Protein AF-A0A916XIE2-F1 (afdb_monomer)

Mean predicted aligned error: 10.53 Å

Structure (mmCIF, N/CA/C/O backbone):
data_AF-A0A916XIE2-F1
#
_entry.id   AF-A0A916XIE2-F1
#
loop_
_atom_site.group_PDB
_atom_site.id
_atom_site.type_symbol
_atom_site.label_atom_id
_atom_site.label_alt_id
_atom_site.label_comp_id
_atom_site.label_asym_id
_atom_site.label_entity_id
_atom_site.label_seq_id
_atom_site.pdbx_PDB_ins_code
_atom_site.Cartn_x
_atom_site.Cartn_y
_atom_site.Cartn_z
_atom_site.occupancy
_atom_site.B_iso_or_equiv
_atom_site.auth_seq_id
_atom_site.auth_comp_id
_atom_site.auth_asym_id
_atom_site.auth_atom_id
_atom_site.pdbx_PDB_model_num
ATOM 1 N N . MET A 1 1 ? -5.418 -15.533 -10.783 1.00 78.31 1 MET A N 1
ATOM 2 C CA . MET A 1 1 ? -5.151 -15.885 -9.368 1.00 78.31 1 MET A CA 1
ATOM 3 C C . MET A 1 1 ? -5.265 -14.661 -8.468 1.00 78.31 1 MET A C 1
ATOM 5 O O . MET A 1 1 ? -6.039 -14.735 -7.525 1.00 78.31 1 MET A O 1
ATOM 9 N N . LEU A 1 2 ? -4.607 -13.534 -8.783 1.00 91.00 2 LEU A N 1
ATOM 10 C CA . LEU A 1 2 ? -4.776 -12.283 -8.022 1.00 91.00 2 LEU A CA 1
ATOM 11 C C . LEU A 1 2 ? -6.237 -11.810 -7.978 1.00 91.00 2 LEU A C 1
ATOM 13 O O . LEU A 1 2 ? -6.754 -11.601 -6.889 1.00 91.00 2 LEU A O 1
ATOM 17 N N . ASN A 1 3 ? -6.941 -11.807 -9.115 1.00 92.81 3 ASN A N 1
ATOM 18 C CA . ASN A 1 3 ? -8.354 -11.398 -9.184 1.00 92.81 3 ASN A CA 1
ATOM 19 C C . ASN A 1 3 ? -9.257 -12.129 -8.176 1.00 92.81 3 ASN A C 1
ATOM 21 O O . ASN A 1 3 ? -10.115 -11.510 -7.565 1.00 92.81 3 ASN A O 1
ATOM 25 N N . ALA A 1 4 ? -9.037 -13.428 -7.943 1.00 94.25 4 ALA A N 1
ATOM 26 C CA . ALA A 1 4 ? -9.842 -14.187 -6.985 1.00 94.25 4 ALA A CA 1
ATOM 27 C C . ALA A 1 4 ? -9.593 -13.742 -5.533 1.00 94.25 4 ALA A C 1
ATOM 29 O O . ALA A 1 4 ? -10.534 -13.659 -4.747 1.00 94.25 4 ALA A O 1
ATOM 30 N N . ALA A 1 5 ? -8.338 -13.436 -5.183 1.00 94.94 5 ALA A N 1
ATOM 31 C CA . ALA A 1 5 ? -7.993 -12.884 -3.874 1.00 94.94 5 ALA A CA 1
ATOM 32 C C . ALA A 1 5 ? -8.546 -11.461 -3.704 1.00 94.94 5 ALA A C 1
ATOM 34 O O . ALA A 1 5 ? -9.051 -11.118 -2.638 1.00 94.94 5 ALA A O 1
ATOM 35 N N . GLU A 1 6 ? -8.497 -10.651 -4.762 1.00 97.44 6 GLU A N 1
ATOM 36 C CA . GLU A 1 6 ? -9.089 -9.316 -4.767 1.00 97.44 6 GLU A CA 1
ATOM 37 C C . GLU A 1 6 ? -10.607 -9.354 -4.583 1.00 97.44 6 GLU A C 1
ATOM 39 O O . GLU A 1 6 ? -11.149 -8.594 -3.784 1.00 97.44 6 GLU A O 1
ATOM 44 N N . ASP A 1 7 ? -11.299 -10.240 -5.295 1.00 97.50 7 ASP A N 1
ATOM 45 C CA . ASP A 1 7 ? -12.749 -10.383 -5.196 1.00 97.50 7 ASP A CA 1
ATOM 46 C C . ASP A 1 7 ? -13.168 -10.842 -3.800 1.00 97.50 7 ASP A C 1
ATOM 48 O O . ASP A 1 7 ? -14.120 -10.303 -3.237 1.00 97.50 7 ASP A O 1
ATOM 52 N N . GLU A 1 8 ? -12.431 -11.785 -3.207 1.00 97.12 8 GLU A N 1
ATOM 53 C CA . GLU A 1 8 ? -12.672 -12.213 -1.829 1.00 97.12 8 GLU A CA 1
ATOM 54 C C . GLU A 1 8 ? -12.443 -11.074 -0.830 1.00 97.12 8 GLU A C 1
ATOM 56 O O . GLU A 1 8 ? -13.287 -10.830 0.032 1.00 97.12 8 GLU A O 1
ATOM 61 N N . ALA A 1 9 ? -11.358 -10.312 -0.986 1.00 97.00 9 ALA A N 1
ATOM 62 C CA . ALA A 1 9 ? -11.087 -9.152 -0.146 1.00 97.00 9 ALA A CA 1
ATOM 63 C C . ALA A 1 9 ? -12.216 -8.107 -0.250 1.00 97.00 9 ALA A C 1
ATOM 65 O O . ALA A 1 9 ? -12.742 -7.659 0.771 1.00 97.00 9 ALA A O 1
ATOM 66 N N . ARG A 1 10 ? -12.661 -7.773 -1.472 1.00 96.88 10 ARG A N 1
ATOM 67 C CA . ARG A 1 10 ? -13.784 -6.845 -1.695 1.00 96.88 10 ARG A CA 1
ATOM 68 C C . ARG A 1 10 ? -15.077 -7.358 -1.058 1.00 96.88 10 ARG A C 1
ATOM 70 O O . ARG A 1 10 ? -15.774 -6.574 -0.415 1.00 96.88 10 ARG A O 1
ATOM 77 N N . ARG A 1 11 ? -15.387 -8.657 -1.185 1.00 96.81 11 ARG A N 1
ATOM 78 C CA . ARG A 1 11 ? -16.541 -9.288 -0.512 1.00 96.81 11 ARG A CA 1
ATOM 79 C C . ARG A 1 11 ? -16.468 -9.147 1.008 1.00 96.81 11 ARG A C 1
ATOM 81 O O . ARG A 1 11 ? -17.489 -8.880 1.634 1.00 96.81 11 ARG A O 1
ATOM 88 N N . GLY A 1 12 ? -15.272 -9.268 1.580 1.00 94.81 12 GLY A N 1
ATOM 89 C CA . GLY A 1 12 ? -14.999 -9.047 3.002 1.00 94.81 12 GLY A CA 1
ATOM 90 C C . GLY A 1 12 ? -14.957 -7.574 3.432 1.00 94.81 12 GLY A C 1
ATOM 91 O O . GLY A 1 12 ? -14.640 -7.290 4.583 1.00 94.81 12 GLY A O 1
ATOM 92 N N . GLY A 1 13 ? -15.239 -6.625 2.533 1.00 95.25 13 GLY A N 1
ATOM 93 C CA . GLY A 1 13 ? -15.229 -5.189 2.827 1.00 95.25 13 GLY A CA 1
ATOM 94 C C . GLY A 1 13 ? -13.838 -4.550 2.848 1.00 95.25 13 GLY A C 1
ATOM 95 O O . GLY A 1 13 ? -13.713 -3.378 3.209 1.00 95.25 13 GLY A O 1
ATOM 96 N N . TRP A 1 14 ? -12.795 -5.282 2.453 1.00 97.44 14 TRP A N 1
ATOM 97 C CA . TRP A 1 14 ? -11.449 -4.733 2.346 1.00 97.44 14 TRP A CA 1
ATOM 98 C C . TRP A 1 14 ? -11.343 -3.785 1.155 1.00 97.44 14 TRP A C 1
ATOM 100 O O . TRP A 1 14 ? -11.955 -3.981 0.100 1.00 97.44 14 TRP A O 1
ATOM 110 N N . LEU A 1 15 ? -10.521 -2.752 1.321 1.00 96.81 15 LEU A N 1
ATOM 111 C CA . LEU A 1 15 ? -10.105 -1.919 0.203 1.00 96.81 15 LEU A CA 1
ATOM 112 C C . LEU A 1 15 ? -9.049 -2.666 -0.605 1.00 96.81 15 LEU A C 1
ATOM 114 O O . LEU A 1 15 ? -8.145 -3.270 -0.033 1.00 96.81 15 LEU A O 1
ATOM 118 N N . VAL A 1 16 ? -9.154 -2.595 -1.929 1.00 97.44 16 VAL A N 1
ATOM 119 C CA . VAL A 1 16 ? -8.221 -3.256 -2.843 1.00 97.44 16 VAL A CA 1
ATOM 120 C C . VAL A 1 16 ? -7.622 -2.227 -3.789 1.00 97.44 16 VAL A C 1
ATOM 122 O O . VAL A 1 16 ? -8.364 -1.543 -4.493 1.00 97.44 16 VAL A O 1
ATOM 125 N N . ILE A 1 17 ? -6.293 -2.154 -3.822 1.00 96.50 17 ILE A N 1
ATOM 126 C CA . ILE A 1 17 ? -5.523 -1.471 -4.865 1.00 96.50 17 ILE A CA 1
ATOM 127 C C . ILE A 1 17 ? -4.912 -2.555 -5.750 1.00 96.50 17 ILE A C 1
ATOM 129 O O . ILE A 1 17 ? -4.207 -3.421 -5.238 1.00 96.50 17 ILE A O 1
ATOM 133 N N . SER A 1 18 ? -5.181 -2.499 -7.052 1.00 95.75 18 SER A N 1
ATOM 134 C CA . SER A 1 18 ? -4.639 -3.429 -8.046 1.00 95.75 18 SER A CA 1
ATOM 135 C C . SER A 1 18 ? -3.819 -2.649 -9.063 1.00 95.75 18 SER A C 1
ATOM 137 O O . SER A 1 18 ? -4.311 -1.679 -9.640 1.00 95.75 18 SER A O 1
ATOM 139 N N . GLU A 1 19 ? -2.556 -3.028 -9.231 1.00 93.81 19 GLU A N 1
ATOM 140 C CA . GLU A 1 19 ? -1.588 -2.330 -10.075 1.00 93.81 19 GLU A CA 1
ATOM 141 C C . GLU A 1 19 ? -0.741 -3.317 -10.878 1.00 93.81 19 GLU A C 1
ATOM 143 O O . GLU A 1 19 ? -0.454 -4.423 -10.430 1.00 93.81 19 GLU A O 1
ATOM 148 N N . ALA A 1 20 ? -0.268 -2.887 -12.045 1.00 90.12 20 ALA A N 1
ATOM 149 C CA . ALA A 1 20 ? 0.817 -3.573 -12.737 1.00 90.12 20 ALA A CA 1
ATOM 150 C C . ALA A 1 20 ? 2.162 -3.003 -12.266 1.00 90.12 20 ALA A C 1
ATOM 152 O O . ALA A 1 20 ? 2.298 -1.792 -12.046 1.00 90.12 20 ALA A O 1
ATOM 153 N N . ALA A 1 21 ? 3.184 -3.852 -12.162 1.00 89.19 21 ALA A N 1
ATOM 154 C CA . ALA A 1 21 ? 4.550 -3.426 -11.913 1.00 89.19 21 ALA A CA 1
ATOM 155 C C . ALA A 1 21 ? 5.084 -2.698 -13.153 1.00 89.19 21 ALA A C 1
ATOM 157 O O . ALA A 1 21 ? 5.743 -3.261 -14.026 1.00 89.19 21 ALA A O 1
ATOM 158 N N . THR A 1 22 ? 4.803 -1.404 -13.219 1.00 87.50 22 THR A N 1
ATOM 159 C CA . THR A 1 22 ? 5.309 -0.484 -14.237 1.00 87.50 22 THR A CA 1
ATOM 160 C C . THR A 1 22 ? 6.022 0.691 -13.564 1.00 87.50 22 THR A C 1
ATOM 162 O O . THR A 1 22 ? 5.750 0.978 -12.394 1.00 87.50 22 THR A O 1
ATOM 165 N N . PRO A 1 23 ? 6.940 1.386 -14.264 1.00 85.75 23 PRO A N 1
ATOM 166 C CA . PRO A 1 23 ? 7.634 2.543 -13.703 1.00 85.75 23 PRO A CA 1
ATOM 167 C C . PRO A 1 23 ? 6.670 3.563 -13.079 1.00 85.75 23 PRO A C 1
ATOM 169 O O . PRO A 1 23 ? 5.582 3.807 -13.606 1.00 85.75 23 PRO A O 1
ATOM 172 N N . GLY A 1 24 ? 7.061 4.146 -11.943 1.00 85.69 24 GLY A N 1
ATOM 173 C CA . GLY A 1 24 ? 6.224 5.096 -11.199 1.00 85.69 24 GLY A CA 1
ATOM 174 C C . GLY A 1 24 ? 5.142 4.446 -10.330 1.00 85.69 24 GLY A C 1
ATOM 175 O O . GLY A 1 24 ? 4.232 5.136 -9.878 1.00 85.69 24 GLY A O 1
ATOM 176 N N . LEU A 1 25 ? 5.220 3.134 -10.078 1.00 87.62 25 LEU A N 1
ATOM 177 C CA . LEU A 1 25 ? 4.280 2.424 -9.204 1.00 87.62 25 LEU A CA 1
ATOM 178 C C . LEU A 1 25 ? 4.174 3.067 -7.817 1.00 87.62 25 LEU A C 1
ATOM 180 O O . LEU A 1 25 ? 3.072 3.310 -7.329 1.00 87.62 25 LEU A O 1
ATOM 184 N N . MET A 1 26 ? 5.316 3.386 -7.204 1.00 86.44 26 MET A N 1
ATOM 185 C CA . MET A 1 26 ? 5.345 4.064 -5.908 1.00 86.44 26 MET A CA 1
ATOM 186 C C . MET A 1 26 ? 4.596 5.399 -5.966 1.00 86.44 26 MET A C 1
ATOM 188 O O . MET A 1 26 ? 3.768 5.670 -5.101 1.00 86.44 26 MET A O 1
ATOM 192 N N . ASP A 1 27 ? 4.833 6.202 -7.007 1.00 87.25 27 ASP A N 1
ATOM 193 C CA . ASP A 1 27 ? 4.173 7.496 -7.178 1.00 87.25 27 ASP A CA 1
ATOM 194 C C . ASP A 1 27 ? 2.655 7.356 -7.299 1.00 87.25 27 ASP A C 1
ATOM 196 O O . ASP A 1 27 ? 1.925 8.101 -6.651 1.00 87.25 27 ASP A O 1
ATOM 200 N N . ARG A 1 28 ? 2.158 6.371 -8.055 1.00 90.88 28 ARG A N 1
ATOM 201 C CA . ARG A 1 28 ? 0.711 6.113 -8.146 1.00 90.88 28 ARG A CA 1
ATOM 202 C C . ARG A 1 28 ? 0.117 5.719 -6.797 1.00 90.88 28 ARG A C 1
ATOM 204 O O . ARG A 1 28 ? -0.935 6.228 -6.417 1.00 90.88 28 ARG A O 1
ATOM 211 N N . LEU A 1 29 ? 0.805 4.879 -6.022 1.00 90.69 29 LEU A N 1
ATOM 212 C CA . LEU A 1 29 ? 0.347 4.524 -4.677 1.00 90.69 29 LEU A CA 1
ATOM 213 C C . LEU A 1 29 ? 0.257 5.754 -3.763 1.00 90.69 29 LEU A C 1
ATOM 215 O O . LEU A 1 29 ? -0.744 5.924 -3.064 1.00 90.69 29 LEU A O 1
ATOM 219 N N . ILE A 1 30 ? 1.291 6.603 -3.760 1.00 88.69 30 ILE A N 1
ATOM 220 C CA . ILE A 1 30 ? 1.417 7.700 -2.790 1.00 88.69 30 ILE A CA 1
ATOM 221 C C . ILE A 1 30 ? 0.708 8.991 -3.206 1.00 88.69 30 ILE A C 1
ATOM 223 O O . ILE A 1 30 ? 0.340 9.780 -2.338 1.00 88.69 30 ILE A O 1
ATOM 227 N N . ARG A 1 31 ? 0.533 9.230 -4.508 1.00 88.44 31 ARG A N 1
ATOM 228 C CA . ARG A 1 31 ? -0.033 10.479 -5.044 1.00 88.44 31 ARG A CA 1
ATOM 229 C C . ARG A 1 31 ? -1.470 10.335 -5.530 1.00 88.44 31 ARG A C 1
ATOM 231 O O . ARG A 1 31 ? -2.128 11.359 -5.681 1.00 88.44 31 ARG A O 1
ATOM 238 N N . ASP A 1 32 ? -1.951 9.111 -5.742 1.00 91.56 32 ASP A N 1
ATOM 239 C CA . ASP A 1 32 ? -3.290 8.857 -6.279 1.00 91.56 32 ASP A CA 1
ATOM 240 C C . ASP A 1 32 ? -4.110 7.948 -5.352 1.00 91.56 32 ASP A C 1
ATOM 242 O O . ASP A 1 32 ? -4.950 8.432 -4.585 1.00 91.56 32 ASP A O 1
ATOM 246 N N . HIS A 1 33 ? -3.796 6.647 -5.320 1.00 94.31 33 HIS A N 1
ATOM 247 C CA . HIS A 1 33 ? -4.637 5.641 -4.660 1.00 94.31 33 HIS A CA 1
ATOM 248 C C . HIS A 1 33 ? -4.865 5.913 -3.172 1.00 94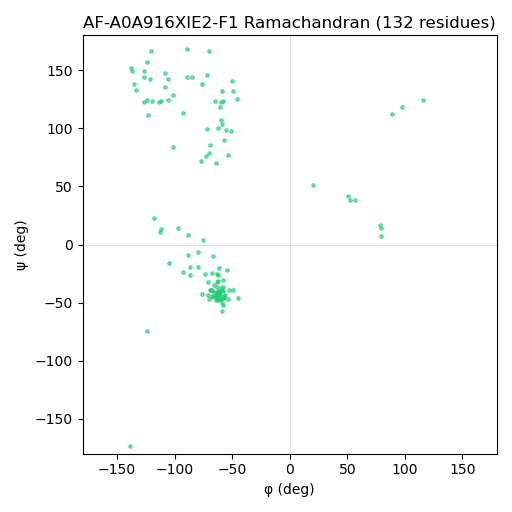.31 33 HIS A C 1
ATOM 250 O O . HIS A 1 33 ? -6.004 6.018 -2.714 1.00 94.31 33 HIS A O 1
ATOM 256 N N . LEU A 1 34 ? -3.790 6.019 -2.386 1.00 91.38 34 LEU A N 1
ATOM 257 C CA . LEU A 1 34 ? -3.913 6.149 -0.934 1.00 91.38 34 LEU A CA 1
ATOM 258 C C . LEU A 1 34 ? -4.537 7.485 -0.503 1.00 91.38 34 LEU A C 1
ATOM 260 O O . LEU A 1 34 ? -5.429 7.452 0.353 1.00 91.38 34 LEU A O 1
ATOM 264 N N . PRO A 1 35 ? -4.143 8.646 -1.071 1.00 89.62 35 PRO A N 1
ATOM 265 C CA . PRO A 1 35 ? -4.828 9.906 -0.800 1.00 89.62 35 PRO A CA 1
ATOM 266 C C . PRO A 1 35 ? -6.323 9.854 -1.122 1.00 89.62 35 PRO A C 1
ATOM 268 O O . PRO A 1 35 ? -7.134 10.306 -0.309 1.00 89.62 35 PRO A O 1
ATOM 271 N N . TRP A 1 36 ? -6.698 9.271 -2.265 1.00 89.62 36 TRP A N 1
ATOM 272 C CA . TRP A 1 36 ? -8.096 9.160 -2.669 1.00 89.62 36 TRP A CA 1
ATOM 273 C C . TRP A 1 36 ? -8.909 8.297 -1.694 1.00 89.62 36 TRP A C 1
ATOM 275 O O . TRP A 1 36 ? -9.960 8.731 -1.213 1.00 89.62 36 TRP A O 1
ATOM 285 N N . LEU A 1 37 ? -8.396 7.120 -1.313 1.00 91.88 37 LEU A N 1
ATOM 286 C CA . LEU A 1 37 ? -9.059 6.229 -0.351 1.00 91.88 37 LEU A CA 1
ATOM 287 C C . LEU A 1 37 ? -9.213 6.879 1.031 1.00 91.88 37 LEU A C 1
ATOM 289 O O . LEU A 1 37 ? -10.256 6.739 1.673 1.00 91.88 37 LEU A O 1
ATOM 293 N N . LEU A 1 38 ? -8.199 7.618 1.487 1.00 87.44 38 LEU A N 1
ATOM 294 C CA . LEU A 1 38 ? -8.254 8.369 2.743 1.00 87.44 38 LEU A CA 1
ATOM 295 C C . LEU A 1 38 ? -9.322 9.468 2.710 1.00 87.44 38 LEU A C 1
ATOM 297 O O . LEU A 1 38 ? -10.089 9.607 3.669 1.00 87.44 38 LEU A O 1
ATOM 301 N N . ALA A 1 39 ? -9.395 10.225 1.613 1.00 85.88 39 ALA A N 1
ATOM 302 C CA . ALA A 1 39 ? -10.391 11.276 1.432 1.00 85.88 39 ALA A CA 1
ATOM 303 C C . ALA A 1 39 ? -11.819 10.702 1.408 1.00 85.88 39 ALA A C 1
ATOM 305 O O . ALA A 1 39 ? -12.699 11.206 2.109 1.00 85.88 39 ALA A O 1
ATOM 306 N N . ALA A 1 40 ? -12.033 9.600 0.683 1.00 86.12 40 ALA A N 1
ATOM 307 C CA . ALA A 1 40 ? -13.332 8.937 0.564 1.00 86.12 40 ALA A CA 1
ATOM 308 C C . ALA A 1 40 ? -13.872 8.389 1.900 1.00 86.12 40 ALA A C 1
ATOM 310 O O . ALA A 1 40 ? -15.082 8.252 2.073 1.00 86.12 40 ALA A O 1
ATOM 311 N N . ARG A 1 41 ? -12.995 8.083 2.864 1.00 80.00 41 ARG A N 1
ATOM 312 C CA . ARG A 1 41 ? -13.365 7.527 4.179 1.00 80.00 41 ARG A CA 1
ATOM 313 C C . ARG A 1 41 ? -13.473 8.575 5.293 1.00 80.00 41 ARG A C 1
ATOM 315 O O . ARG A 1 41 ? -1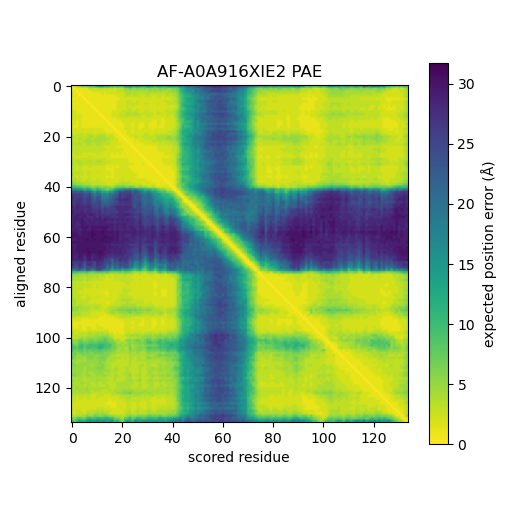3.539 8.221 6.467 1.00 80.00 41 ARG A O 1
ATOM 322 N N . GLY A 1 42 ? -13.523 9.862 4.944 1.00 63.25 42 GLY A N 1
ATOM 323 C CA . GLY A 1 42 ? -13.696 10.947 5.915 1.00 63.25 42 GLY A CA 1
ATOM 324 C C . GLY A 1 42 ? -12.417 11.307 6.674 1.00 63.25 42 GLY A C 1
ATOM 325 O O . GLY A 1 42 ? -12.473 11.977 7.709 1.00 63.25 42 GLY A O 1
ATOM 326 N N . GLY A 1 43 ? -11.251 10.892 6.167 1.00 54.12 43 GLY A N 1
ATOM 327 C CA . GLY A 1 43 ? -9.966 11.354 6.661 1.00 54.12 43 GLY A CA 1
ATOM 328 C C . GLY A 1 43 ? -9.851 12.856 6.436 1.00 54.12 43 GLY A C 1
ATOM 329 O O . GLY A 1 43 ? -9.539 13.306 5.338 1.00 54.12 43 GLY A O 1
ATOM 330 N N . SER A 1 44 ? -10.092 13.648 7.481 1.00 45.66 44 SER A N 1
ATOM 331 C CA . SER A 1 44 ? -9.747 15.071 7.520 1.00 45.66 44 SER A CA 1
ATOM 332 C C . SER A 1 44 ? -8.221 15.261 7.448 1.00 45.66 44 SER A C 1
ATOM 334 O O . SER A 1 44 ? -7.567 15.682 8.400 1.00 45.66 44 SER A O 1
ATOM 336 N N . ALA A 1 45 ? -7.626 14.974 6.288 1.00 46.97 45 ALA A N 1
ATOM 337 C CA . ALA A 1 45 ? -6.227 15.269 5.985 1.00 46.97 45 ALA A CA 1
ATOM 338 C C . ALA A 1 45 ? -5.907 16.766 6.202 1.00 46.97 45 ALA A C 1
ATOM 340 O O . ALA A 1 45 ? -4.772 17.123 6.506 1.00 46.97 45 ALA A O 1
ATOM 341 N N . GLN A 1 46 ? -6.925 17.637 6.177 1.00 44.56 46 GLN A N 1
ATOM 342 C CA . GLN A 1 46 ? -6.781 19.074 6.401 1.00 44.56 46 GLN A CA 1
ATOM 343 C C . GLN A 1 46 ? -6.380 19.497 7.826 1.00 44.56 46 GLN A C 1
ATOM 345 O O . GLN A 1 46 ? -5.783 20.559 7.972 1.00 44.56 46 GLN A O 1
ATOM 350 N N . LYS A 1 47 ? -6.640 18.724 8.897 1.00 36.97 47 LYS A N 1
ATOM 351 C CA . LYS A 1 47 ? -6.329 19.213 10.264 1.00 36.97 47 LYS A CA 1
ATOM 352 C C . LYS A 1 47 ? -4.898 18.949 10.735 1.00 36.97 47 LYS A C 1
ATOM 354 O O . LYS A 1 47 ? -4.444 19.631 11.653 1.00 36.97 47 LYS A O 1
ATOM 359 N N . ARG A 1 48 ? -4.166 18.006 10.128 1.00 40.53 48 ARG A N 1
ATOM 360 C CA . ARG A 1 48 ? -2.805 17.656 10.587 1.00 40.53 48 ARG A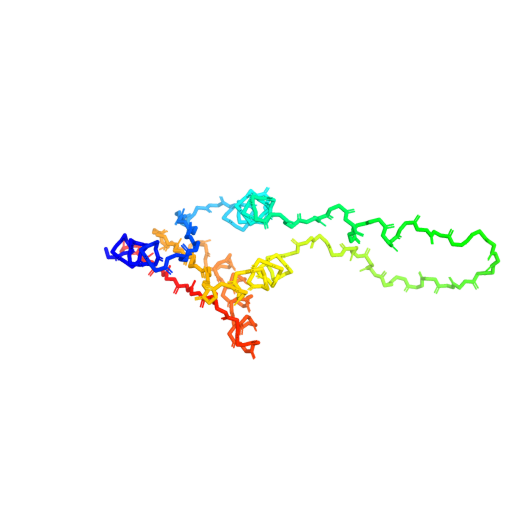 CA 1
ATOM 361 C C . ARG A 1 48 ? -1.695 18.430 9.873 1.00 40.53 48 ARG A C 1
ATOM 363 O O . ARG A 1 48 ? -0.657 18.650 10.485 1.00 40.53 48 ARG A O 1
ATOM 370 N N . GLN A 1 49 ? -1.938 18.934 8.660 1.00 40.72 49 GLN A N 1
ATOM 371 C CA . GLN A 1 49 ? -1.004 19.842 7.975 1.00 40.72 49 GLN A CA 1
ATOM 372 C C . GLN A 1 49 ? -0.988 21.266 8.571 1.00 40.72 49 GLN A C 1
ATOM 374 O O . GLN A 1 49 ? 0.039 21.932 8.516 1.00 40.72 49 GLN A O 1
ATOM 379 N N . LEU A 1 50 ? -2.067 21.719 9.225 1.00 39.34 50 LEU A N 1
ATOM 380 C CA . LEU A 1 50 ? -2.150 23.080 9.785 1.00 39.34 50 LEU A CA 1
ATOM 381 C C . LEU A 1 50 ? -1.425 23.281 11.130 1.00 39.34 50 LEU A C 1
ATOM 383 O O . LEU A 1 50 ? -1.092 24.411 11.471 1.00 39.34 50 LEU A O 1
ATOM 387 N N . LYS A 1 51 ? -1.116 22.222 11.894 1.00 41.31 51 LYS A N 1
ATOM 388 C CA . LYS A 1 51 ? -0.389 22.362 13.177 1.00 41.31 51 LYS A CA 1
ATOM 389 C C 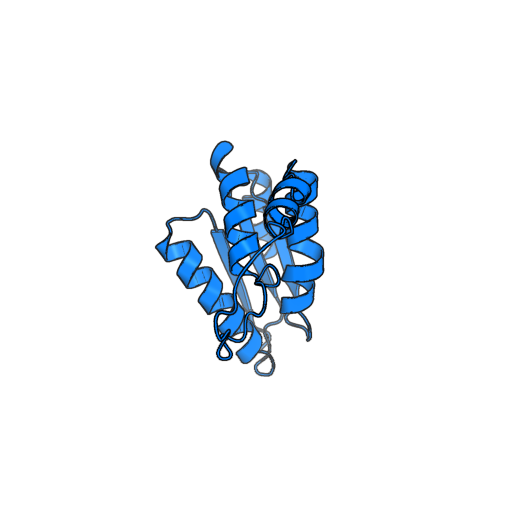. LYS A 1 51 ? 1.129 22.538 13.033 1.00 41.31 51 LYS A C 1
ATOM 391 O O . LYS A 1 51 ? 1.790 22.811 14.028 1.00 41.31 51 LYS A O 1
ATOM 396 N N . GLY A 1 52 ? 1.676 22.416 11.823 1.00 36.69 52 GLY A N 1
ATOM 397 C CA . GLY A 1 52 ? 3.092 22.679 11.543 1.00 36.69 52 GLY A CA 1
ATOM 398 C C . GLY A 1 52 ? 3.416 24.137 11.195 1.00 36.69 52 GLY A C 1
ATOM 399 O O . GLY A 1 52 ? 4.593 24.469 11.104 1.00 36.69 52 GLY A O 1
ATOM 400 N N . PHE A 1 53 ? 2.408 25.001 11.000 1.00 43.16 53 PHE A N 1
ATOM 401 C CA . PHE A 1 53 ? 2.596 26.360 10.461 1.00 43.16 53 PHE A CA 1
ATOM 402 C C . PHE A 1 53 ? 2.177 27.497 11.409 1.00 43.16 53 PHE A C 1
ATOM 404 O O . PHE A 1 53 ? 1.927 28.618 10.979 1.00 43.16 53 PHE A O 1
ATOM 411 N N . SER A 1 54 ? 2.126 27.257 12.718 1.00 39.34 54 SER A N 1
ATOM 412 C CA . SER A 1 54 ? 2.081 28.355 13.691 1.00 39.34 54 SER A CA 1
ATOM 413 C C . SER A 1 54 ? 3.470 28.542 14.283 1.00 39.34 54 SER A C 1
ATOM 415 O O . SER A 1 54 ? 3.787 28.000 15.337 1.00 39.34 54 SER A O 1
ATOM 417 N N . ALA A 1 55 ? 4.314 29.291 13.571 1.00 37.50 55 ALA A N 1
ATOM 418 C CA . ALA A 1 55 ? 5.498 29.889 14.171 1.00 37.50 55 ALA A CA 1
ATOM 419 C C . ALA A 1 55 ? 5.036 30.820 15.310 1.00 37.50 55 ALA A C 1
ATOM 421 O O . ALA A 1 55 ? 4.239 31.727 15.048 1.00 37.50 55 ALA A O 1
ATOM 422 N N . PRO A 1 56 ? 5.489 30.636 16.563 1.00 41.19 56 PRO A N 1
ATOM 423 C CA . PRO A 1 56 ? 5.373 31.689 17.551 1.00 41.19 56 PRO A CA 1
ATOM 424 C C . PRO A 1 56 ? 6.240 32.853 17.077 1.00 41.19 56 PRO A C 1
ATOM 426 O O . PRO A 1 56 ? 7.432 32.698 16.807 1.00 41.19 56 PRO A O 1
ATOM 429 N N . ALA A 1 57 ? 5.619 34.018 16.947 1.00 46.38 57 ALA A N 1
ATOM 430 C CA . ALA A 1 57 ? 6.338 35.266 16.821 1.00 46.38 57 ALA A CA 1
ATOM 431 C C . ALA A 1 57 ? 7.248 35.436 18.047 1.00 46.38 57 ALA A C 1
ATOM 433 O O . ALA A 1 57 ? 6.767 35.455 19.178 1.00 46.38 57 ALA A O 1
ATOM 434 N N . GLY A 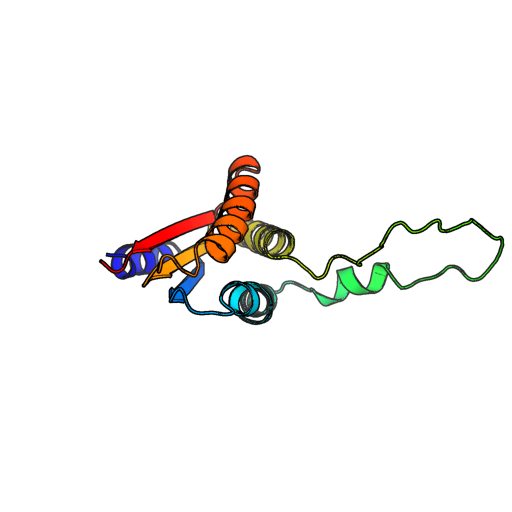1 58 ? 8.546 35.600 17.805 1.00 43.47 58 GLY A N 1
ATOM 435 C CA . GLY A 1 58 ? 9.465 36.158 18.787 1.00 43.47 58 GLY A CA 1
ATOM 436 C C . GLY A 1 58 ? 10.564 35.218 19.275 1.00 43.47 58 GLY A C 1
ATOM 437 O O . GLY A 1 58 ? 10.312 34.201 19.906 1.00 43.47 58 GLY A O 1
ATOM 438 N N . MET A 1 59 ? 11.784 35.727 19.100 1.00 39.75 59 MET A N 1
ATOM 439 C CA . MET A 1 59 ? 12.949 35.538 19.965 1.00 39.75 59 MET A CA 1
ATOM 440 C C . MET A 1 59 ? 13.867 34.335 19.700 1.00 39.75 59 MET A C 1
ATOM 442 O O . MET A 1 59 ? 13.567 33.194 20.024 1.00 39.75 59 MET A O 1
ATOM 446 N N . GLY A 1 60 ? 15.082 34.682 19.265 1.00 34.81 60 GLY A N 1
ATOM 447 C CA . GLY A 1 60 ? 16.303 34.035 19.742 1.00 34.81 60 GLY A CA 1
ATOM 448 C C . GLY A 1 60 ? 16.834 32.929 18.845 1.00 34.81 60 GLY A C 1
ATOM 449 O O . GLY A 1 60 ? 16.184 31.915 18.625 1.00 34.81 60 GLY A O 1
ATOM 450 N N . GLY A 1 61 ? 18.048 33.137 18.336 1.00 43.16 61 GLY A N 1
ATOM 451 C CA . GLY A 1 61 ? 18.741 32.180 17.490 1.00 43.16 61 GLY A CA 1
ATOM 452 C C . GLY A 1 61 ? 18.949 30.838 18.182 1.00 43.16 61 GLY A C 1
ATOM 453 O O . GLY A 1 61 ? 19.457 30.762 19.297 1.00 43.16 61 GLY A O 1
ATOM 454 N N . LEU A 1 62 ? 18.614 29.779 17.460 1.00 33.06 62 LE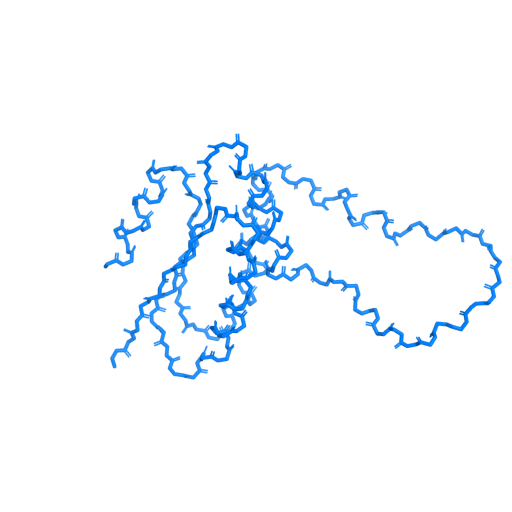U A N 1
ATOM 455 C CA . LEU A 1 62 ? 19.189 28.461 17.643 1.00 33.06 62 LEU A CA 1
ATOM 456 C C . LEU A 1 62 ? 19.690 28.043 16.270 1.00 33.06 62 LEU A C 1
ATOM 458 O O . LEU A 1 62 ? 18.947 28.074 15.290 1.00 33.06 62 LEU A O 1
ATOM 462 N N . SER A 1 63 ? 20.983 27.746 16.223 1.00 36.22 63 SER A N 1
ATOM 463 C CA . SER A 1 63 ? 21.668 27.133 15.097 1.00 36.22 63 SER A CA 1
ATOM 464 C C . SER A 1 63 ? 20.894 25.884 14.686 1.00 36.22 63 SER A C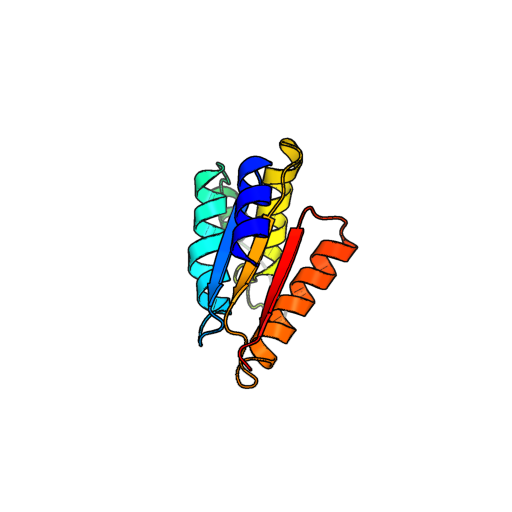 1
ATOM 466 O O . SER A 1 63 ? 21.019 24.833 15.311 1.00 36.22 63 SER A O 1
ATOM 468 N N . TRP A 1 64 ? 20.047 26.006 13.666 1.00 36.41 64 TRP A N 1
ATOM 469 C CA . TRP A 1 64 ? 19.467 24.861 12.978 1.00 36.41 64 TRP A CA 1
ATOM 470 C C . TRP A 1 64 ? 20.555 24.325 12.059 1.00 36.41 64 TRP A C 1
ATOM 472 O O . TRP A 1 64 ? 20.537 24.529 10.850 1.00 36.41 64 TRP A O 1
ATOM 482 N N . GLU A 1 65 ? 21.556 23.712 12.683 1.00 30.61 65 GLU A N 1
ATOM 483 C CA . GLU A 1 65 ? 22.488 22.814 12.033 1.00 30.61 65 GLU A CA 1
ATOM 484 C C . GLU A 1 65 ? 21.635 21.737 11.375 1.00 30.61 65 GLU A C 1
ATOM 486 O O . GLU A 1 65 ? 21.071 20.892 12.062 1.00 30.61 65 GLU A O 1
ATOM 491 N N . THR A 1 66 ? 21.406 21.922 10.076 1.00 38.47 66 THR A N 1
ATOM 492 C CA . THR A 1 66 ? 21.141 20.944 9.021 1.00 38.47 66 THR A CA 1
ATOM 493 C C . THR A 1 66 ? 20.651 19.573 9.493 1.00 38.47 66 THR A C 1
ATOM 495 O O . THR A 1 66 ? 21.129 18.532 9.061 1.00 38.47 66 THR A O 1
ATOM 498 N N . VAL A 1 67 ? 19.619 19.539 10.333 1.00 37.12 67 VAL A N 1
ATOM 499 C CA . VAL A 1 67 ? 18.641 18.471 10.256 1.00 37.12 67 VAL A CA 1
ATOM 500 C C . VAL A 1 67 ? 17.923 18.825 8.983 1.00 37.12 67 VAL A C 1
ATOM 502 O O . VAL A 1 67 ? 17.124 19.763 8.961 1.00 37.12 67 VAL A O 1
ATOM 505 N N . GLU A 1 68 ? 18.315 18.142 7.917 1.00 34.06 68 GLU A N 1
ATOM 506 C CA . GLU A 1 68 ? 17.621 18.055 6.647 1.00 34.06 68 GLU A CA 1
ATOM 507 C C . GLU A 1 68 ? 16.187 17.602 6.957 1.00 34.06 68 GLU A C 1
ATOM 509 O O . GLU A 1 68 ? 15.805 16.435 6.895 1.00 34.06 68 GLU A O 1
ATOM 514 N N . ARG A 1 69 ? 15.394 18.563 7.435 1.00 36.00 69 ARG A N 1
ATOM 515 C CA . ARG A 1 69 ? 13.960 18.508 7.606 1.00 36.00 69 ARG A CA 1
ATOM 516 C C . ARG A 1 69 ? 13.438 18.526 6.187 1.00 36.00 69 ARG A C 1
ATOM 518 O O . ARG A 1 69 ? 12.967 19.552 5.713 1.00 36.00 69 ARG A O 1
ATOM 525 N N . TYR A 1 70 ? 13.501 17.381 5.524 1.00 33.19 70 TYR A N 1
ATOM 526 C CA . TYR A 1 70 ? 12.374 17.022 4.696 1.00 33.19 70 TYR A CA 1
ATOM 527 C C . TYR A 1 70 ? 11.196 16.965 5.676 1.00 33.19 70 TYR A C 1
ATOM 529 O O . TYR A 1 70 ? 11.166 16.065 6.524 1.00 33.19 70 TYR A O 1
ATOM 537 N N . PRO A 1 71 ? 10.255 17.934 5.677 1.00 38.38 71 PRO A N 1
ATOM 538 C CA . PRO A 1 71 ? 8.949 17.616 6.232 1.00 38.38 71 PRO A CA 1
ATOM 539 C C . PRO A 1 71 ? 8.547 16.303 5.557 1.00 38.38 71 PRO A C 1
ATOM 541 O O . PRO A 1 71 ? 8.760 16.195 4.349 1.00 38.38 71 PRO A O 1
ATOM 544 N N . PRO A 1 72 ? 8.082 15.278 6.291 1.00 45.94 72 PRO A N 1
ATOM 545 C CA . PRO A 1 72 ? 7.740 14.026 5.652 1.00 45.94 72 PRO A CA 1
ATOM 546 C C . PRO A 1 72 ? 6.669 14.344 4.611 1.00 45.94 72 PRO A C 1
ATOM 548 O O . PRO A 1 72 ? 5.508 14.564 4.964 1.00 45.94 72 PRO A O 1
ATOM 551 N N . GLU A 1 73 ? 7.053 14.382 3.330 1.00 48.69 73 GLU A N 1
ATOM 552 C CA . GLU A 1 73 ? 6.130 14.044 2.262 1.00 48.69 73 GLU A CA 1
ATOM 553 C C . GLU A 1 73 ? 5.467 12.771 2.758 1.00 48.69 73 GLU A C 1
ATOM 555 O O . GLU A 1 73 ? 6.160 11.872 3.244 1.00 48.69 73 GLU A O 1
ATOM 560 N N . SER A 1 74 ? 4.138 12.763 2.819 1.00 61.00 74 SER A N 1
ATOM 561 C CA . SER A 1 74 ? 3.379 11.675 3.424 1.00 61.00 74 SER A CA 1
ATOM 562 C C . SER A 1 74 ? 3.756 10.375 2.716 1.00 61.00 74 SER A C 1
ATOM 564 O O . SER A 1 74 ? 3.179 10.045 1.692 1.00 61.00 74 SER A O 1
ATOM 566 N N . GLY A 1 75 ? 4.779 9.676 3.206 1.00 79.56 75 GLY A N 1
ATOM 567 C CA . GLY A 1 75 ? 5.335 8.519 2.524 1.00 79.56 75 GLY A CA 1
ATOM 568 C C . GLY A 1 75 ? 4.355 7.360 2.582 1.00 79.56 75 GLY A C 1
ATOM 569 O O . GLY A 1 75 ? 3.416 7.367 3.386 1.00 79.56 75 GLY A O 1
ATOM 570 N N . LEU A 1 76 ? 4.606 6.334 1.770 1.00 85.12 76 LEU A N 1
ATOM 571 C CA . LEU A 1 76 ? 3.769 5.136 1.679 1.00 85.12 76 LEU A CA 1
ATOM 572 C C . LEU A 1 76 ? 3.360 4.598 3.064 1.00 85.12 76 LEU A C 1
ATOM 574 O O . LEU A 1 76 ? 2.177 4.380 3.318 1.00 85.12 76 LEU A O 1
ATOM 578 N N . ARG A 1 77 ? 4.310 4.496 4.005 1.00 85.44 77 ARG A N 1
ATOM 579 C CA . ARG A 1 77 ? 4.039 4.077 5.390 1.00 85.44 77 ARG A CA 1
ATOM 580 C C . ARG A 1 77 ? 3.037 4.974 6.109 1.00 85.44 77 ARG A C 1
ATOM 582 O O . ARG A 1 77 ? 2.091 4.469 6.699 1.00 85.44 77 ARG A O 1
ATOM 589 N N . SER A 1 78 ? 3.231 6.290 6.085 1.00 85.75 78 SER A N 1
ATOM 590 C CA . SER A 1 78 ? 2.352 7.232 6.790 1.00 85.75 78 SER A CA 1
ATOM 591 C C . SER A 1 78 ? 0.910 7.139 6.293 1.00 85.75 78 SER A C 1
ATOM 593 O O . SER A 1 78 ? -0.020 7.215 7.096 1.00 85.75 78 SER A O 1
ATOM 595 N N . MET A 1 79 ? 0.723 6.938 4.988 1.00 88.44 79 MET A N 1
ATOM 596 C CA . MET A 1 79 ? -0.604 6.785 4.395 1.00 88.44 79 MET A CA 1
ATOM 597 C C . MET A 1 79 ? -1.229 5.420 4.653 1.00 88.44 79 MET A C 1
ATOM 599 O O . MET A 1 79 ? -2.398 5.377 5.027 1.00 88.44 79 MET A O 1
ATOM 603 N N . ILE A 1 80 ? -0.470 4.325 4.535 1.00 89.94 80 ILE A N 1
ATOM 604 C CA . ILE A 1 80 ? -0.945 2.990 4.932 1.00 89.94 80 ILE A CA 1
ATOM 605 C C . ILE A 1 80 ? -1.372 3.010 6.402 1.00 89.94 80 ILE A C 1
ATOM 607 O O . ILE A 1 80 ? -2.450 2.527 6.745 1.00 89.94 80 ILE A O 1
ATOM 611 N N . ASN A 1 81 ? -0.574 3.628 7.274 1.00 89.62 81 ASN A N 1
ATOM 612 C CA . ASN A 1 81 ? -0.878 3.729 8.695 1.00 89.62 81 ASN A CA 1
ATOM 613 C C . ASN A 1 81 ? -2.171 4.513 8.947 1.00 89.62 81 ASN A C 1
ATOM 615 O O . ASN A 1 81 ? -3.031 4.043 9.688 1.00 89.62 81 ASN A O 1
ATOM 619 N N . ALA A 1 82 ? -2.329 5.675 8.310 1.00 89.50 82 ALA A N 1
ATOM 620 C CA . ALA A 1 82 ? -3.544 6.474 8.438 1.00 89.50 82 ALA A CA 1
ATOM 621 C C . ALA A 1 82 ? -4.781 5.735 7.902 1.00 89.50 82 ALA A C 1
ATOM 623 O O . ALA A 1 82 ? -5.841 5.778 8.523 1.00 89.50 82 ALA A O 1
ATOM 624 N N . LEU A 1 83 ? -4.655 5.044 6.766 1.00 90.75 83 LEU A N 1
ATOM 625 C CA . LEU A 1 83 ? -5.778 4.353 6.139 1.00 90.75 83 LEU A CA 1
ATOM 626 C C . LEU A 1 83 ? -6.204 3.143 6.973 1.00 90.75 83 LEU A C 1
ATOM 628 O O . LEU A 1 83 ? -7.380 2.994 7.286 1.00 90.75 83 LEU A O 1
ATOM 632 N N . THR A 1 84 ? -5.248 2.324 7.405 1.00 91.94 84 THR A N 1
ATOM 633 C CA . THR A 1 84 ? -5.514 1.143 8.244 1.00 91.94 84 THR A CA 1
ATOM 634 C C . THR A 1 84 ? -6.101 1.506 9.605 1.00 91.94 84 THR A C 1
ATOM 636 O O . THR A 1 84 ? -6.948 0.777 10.103 1.00 91.94 84 THR A O 1
ATOM 639 N N . GLU A 1 85 ? -5.743 2.656 10.186 1.00 90.81 85 GLU A N 1
ATOM 640 C CA . GLU A 1 85 ? -6.373 3.158 11.417 1.00 90.81 85 GLU A CA 1
ATOM 641 C C . GLU A 1 85 ? -7.868 3.468 11.222 1.00 90.81 85 GLU A C 1
ATOM 643 O O . GLU A 1 85 ? -8.687 3.219 12.110 1.00 90.81 85 GLU A O 1
ATOM 648 N N . VAL A 1 86 ? -8.250 3.981 10.048 1.00 90.44 86 VAL A N 1
ATOM 649 C CA . VAL A 1 86 ? -9.659 4.208 9.699 1.00 90.44 86 VAL A CA 1
ATOM 650 C C . VAL A 1 86 ? -10.384 2.880 9.460 1.00 90.44 86 VAL A C 1
ATOM 652 O O . VAL A 1 86 ? -11.492 2.699 9.963 1.00 90.44 86 VAL A O 1
ATOM 655 N N . LEU A 1 87 ? -9.760 1.943 8.741 1.00 91.69 87 LEU A N 1
ATOM 656 C CA . LEU A 1 87 ? -10.354 0.647 8.380 1.00 91.69 87 LEU A CA 1
ATOM 657 C C . LEU A 1 87 ? -10.511 -0.312 9.567 1.00 91.69 87 LEU A C 1
ATOM 659 O O . LEU A 1 87 ? -11.499 -1.050 9.632 1.00 91.69 87 LEU A O 1
ATOM 663 N N . ALA A 1 88 ? -9.598 -0.248 10.540 1.00 90.44 88 ALA A N 1
ATOM 664 C CA . ALA A 1 88 ? -9.632 -1.074 11.745 1.00 90.44 88 ALA A CA 1
ATOM 665 C C . ALA A 1 88 ? -10.929 -0.885 12.551 1.00 90.44 88 ALA A C 1
ATOM 667 O O . ALA A 1 88 ? -11.427 -1.833 13.152 1.00 90.44 88 ALA A O 1
ATOM 668 N N . LYS A 1 89 ? -11.540 0.310 12.502 1.00 89.31 89 LYS A N 1
ATOM 669 C CA . LYS A 1 89 ? -12.836 0.597 13.152 1.00 89.31 89 LYS A CA 1
ATOM 670 C C . LYS A 1 89 ? -13.985 -0.264 12.625 1.00 89.31 89 LYS A C 1
ATOM 672 O O . LYS A 1 89 ? -15.006 -0.388 13.294 1.00 89.31 89 LYS A O 1
ATOM 677 N N . HIS A 1 90 ? -13.819 -0.830 11.435 1.00 89.44 90 HIS A N 1
ATOM 678 C CA . HIS A 1 90 ? -14.802 -1.670 10.765 1.00 89.44 90 HIS A CA 1
ATOM 679 C C . HIS A 1 90 ? -14.343 -3.129 10.644 1.00 89.44 90 HIS A C 1
ATOM 681 O O . HIS A 1 90 ? -14.983 -3.885 9.925 1.00 89.44 90 HIS A O 1
ATOM 687 N N . ALA A 1 91 ? -13.256 -3.524 11.326 1.00 90.50 91 ALA A N 1
ATOM 688 C CA . ALA A 1 91 ? -12.629 -4.843 11.182 1.00 90.50 91 ALA A CA 1
ATOM 689 C C . ALA A 1 91 ? -12.318 -5.201 9.710 1.00 90.50 91 ALA A C 1
ATOM 691 O O . ALA A 1 91 ? -12.483 -6.338 9.276 1.00 90.50 91 ALA A O 1
ATOM 692 N N . THR A 1 92 ? -11.883 -4.201 8.939 1.00 94.38 92 THR A N 1
ATOM 693 C CA . THR A 1 92 ? -11.490 -4.336 7.526 1.00 94.38 92 THR A CA 1
ATOM 694 C C . THR A 1 92 ? -10.036 -3.917 7.338 1.00 94.38 92 THR A C 1
ATOM 696 O O . THR A 1 92 ? -9.453 -3.274 8.215 1.00 94.38 92 THR A O 1
ATOM 699 N N . GLY A 1 93 ? -9.464 -4.245 6.180 1.00 95.62 93 GLY A N 1
ATOM 700 C CA . GLY A 1 93 ? -8.073 -3.943 5.860 1.00 95.62 93 GLY A CA 1
ATOM 701 C C . GLY A 1 93 ? -7.851 -3.450 4.435 1.00 95.62 93 GLY A C 1
ATOM 702 O O . GLY A 1 93 ? -8.788 -3.179 3.676 1.00 95.62 93 GLY A O 1
ATOM 703 N N . LEU A 1 94 ? -6.573 -3.314 4.091 1.00 96.31 94 LEU A N 1
ATOM 704 C CA . LEU A 1 94 ? -6.099 -2.923 2.767 1.00 96.31 94 LEU A CA 1
ATOM 705 C C . LEU A 1 94 ? -5.351 -4.086 2.112 1.00 96.31 94 LEU A C 1
ATOM 707 O O . LEU A 1 94 ? -4.333 -4.536 2.630 1.00 96.31 94 LEU A O 1
ATOM 711 N N . LEU A 1 95 ? -5.800 -4.512 0.936 1.00 96.69 95 LEU A N 1
ATOM 712 C CA . LEU A 1 95 ? -5.053 -5.399 0.052 1.00 96.69 95 LEU A CA 1
ATOM 713 C C . LEU A 1 95 ? -4.420 -4.575 -1.074 1.00 96.69 95 LEU A C 1
ATOM 715 O O . LEU A 1 95 ? -5.115 -3.828 -1.762 1.00 96.69 95 LEU A O 1
ATOM 719 N N . ILE A 1 96 ? -3.115 -4.740 -1.286 1.00 95.06 96 ILE A N 1
ATOM 720 C CA . ILE A 1 96 ? -2.441 -4.270 -2.501 1.00 95.06 96 ILE A CA 1
ATOM 721 C C . ILE A 1 96 ? -1.988 -5.482 -3.309 1.00 95.06 96 ILE A C 1
ATOM 723 O O . ILE A 1 96 ? -1.241 -6.328 -2.810 1.00 95.06 96 ILE A O 1
ATOM 727 N N . THR A 1 97 ? -2.432 -5.556 -4.557 1.00 95.06 97 THR A N 1
ATOM 728 C CA . THR A 1 97 ? -1.987 -6.551 -5.527 1.00 95.06 97 THR A CA 1
ATOM 729 C C . THR A 1 97 ? -1.113 -5.890 -6.585 1.00 95.06 97 THR A C 1
ATOM 731 O O . THR A 1 97 ? -1.406 -4.793 -7.061 1.00 95.06 97 THR A O 1
ATOM 734 N N . ILE A 1 98 ? -0.001 -6.546 -6.921 1.00 92.94 98 ILE A N 1
ATOM 735 C CA . ILE A 1 98 ? 0.886 -6.120 -8.003 1.00 92.94 98 ILE A CA 1
ATOM 736 C C . ILE A 1 98 ? 1.028 -7.266 -9.002 1.00 92.94 98 ILE A C 1
ATOM 738 O O . ILE A 1 98 ? 1.639 -8.292 -8.694 1.00 92.94 98 ILE A O 1
ATOM 742 N N . ASP A 1 99 ? 0.477 -7.086 -10.195 1.00 91.81 99 ASP A N 1
ATOM 743 C CA . ASP A 1 99 ? 0.677 -8.005 -11.311 1.00 91.81 99 ASP A CA 1
ATOM 744 C C . ASP A 1 99 ? 1.909 -7.609 -12.136 1.00 91.81 99 ASP A C 1
ATOM 746 O O . ASP A 1 99 ? 2.487 -6.533 -11.983 1.00 91.81 99 ASP A O 1
ATOM 750 N N . GLU A 1 100 ? 2.312 -8.505 -13.019 1.00 89.44 100 GLU A N 1
ATOM 751 C CA . GLU A 1 100 ? 3.357 -8.306 -14.008 1.00 89.44 100 GLU A CA 1
ATOM 752 C C . GLU A 1 100 ? 4.726 -7.899 -13.445 1.00 89.44 100 GLU A C 1
ATOM 754 O O . GLU A 1 100 ? 5.447 -7.089 -14.027 1.00 89.44 100 GLU A O 1
ATOM 759 N N . ILE A 1 101 ? 5.126 -8.458 -12.302 1.00 87.69 101 ILE A N 1
ATOM 760 C CA . ILE A 1 101 ? 6.410 -8.127 -11.683 1.00 87.69 101 ILE A CA 1
ATOM 761 C C . ILE A 1 101 ? 7.569 -8.487 -12.622 1.00 87.69 101 ILE A C 1
ATOM 763 O O . ILE A 1 101 ? 7.797 -9.654 -12.937 1.00 87.69 101 ILE A O 1
ATOM 767 N N . LEU A 1 102 ? 8.340 -7.464 -13.007 1.00 82.94 102 LEU A N 1
ATOM 768 C CA . LEU A 1 102 ? 9.547 -7.571 -13.826 1.00 82.94 102 LEU A CA 1
ATOM 769 C C . LEU A 1 102 ? 10.810 -7.311 -12.991 1.00 82.94 102 LEU A C 1
ATOM 771 O O . LEU A 1 102 ? 10.833 -6.440 -12.121 1.00 82.94 102 LEU A O 1
ATOM 775 N N . ARG A 1 103 ? 11.918 -7.981 -13.342 1.00 81.38 103 ARG A N 1
ATOM 776 C CA . ARG A 1 103 ? 13.245 -7.827 -12.695 1.00 81.38 103 ARG A CA 1
ATOM 777 C C . ARG A 1 103 ? 13.697 -6.374 -12.542 1.00 81.38 103 ARG A C 1
ATOM 779 O O . ARG A 1 103 ? 14.266 -6.013 -11.518 1.00 81.38 103 ARG A O 1
ATOM 786 N N . LYS A 1 104 ? 13.434 -5.536 -13.548 1.00 79.50 104 LYS A N 1
ATOM 787 C CA . LYS A 1 104 ? 13.857 -4.125 -13.573 1.00 79.50 104 LYS A CA 1
ATOM 788 C C . LYS A 1 104 ? 13.172 -3.240 -12.518 1.00 79.50 104 LYS A C 1
ATOM 790 O O . LYS A 1 104 ? 13.580 -2.101 -12.352 1.00 79.50 104 LYS A O 1
ATOM 795 N N . LEU A 1 105 ? 12.146 -3.746 -11.830 1.00 77.12 105 LEU A N 1
ATOM 796 C CA . LEU A 1 105 ? 11.386 -3.023 -10.802 1.00 77.12 105 LEU A CA 1
ATOM 797 C C . LEU A 1 105 ? 11.606 -3.585 -9.393 1.00 77.12 105 LEU A C 1
ATOM 799 O O . LEU A 1 105 ? 10.864 -3.270 -8.466 1.00 77.12 105 LEU A O 1
ATOM 803 N N . PHE A 1 106 ? 12.621 -4.431 -9.209 1.00 79.94 106 PHE A N 1
ATOM 804 C CA . PHE A 1 106 ? 12.908 -5.029 -7.906 1.00 79.94 106 PHE A CA 1
ATOM 805 C C . PHE A 1 106 ? 13.261 -3.994 -6.840 1.00 79.94 106 PHE A C 1
ATOM 807 O O . PHE A 1 106 ? 12.921 -4.207 -5.679 1.00 79.94 106 PHE A O 1
ATOM 814 N N . ASP A 1 107 ? 13.875 -2.870 -7.208 1.00 78.81 107 ASP A N 1
ATOM 815 C CA . ASP A 1 107 ? 14.158 -1.800 -6.251 1.00 78.81 107 ASP A CA 1
ATOM 816 C C . ASP A 1 107 ? 12.879 -1.139 -5.729 1.00 78.81 107 ASP A C 1
ATOM 818 O O . ASP A 1 107 ? 12.724 -1.007 -4.512 1.00 78.81 107 ASP A O 1
ATOM 822 N N . ASP A 1 108 ? 11.925 -0.826 -6.610 1.00 75.88 108 ASP A N 1
ATOM 823 C CA . ASP A 1 108 ? 10.615 -0.286 -6.225 1.00 75.88 108 ASP A CA 1
ATOM 824 C C . ASP A 1 108 ? 9.860 -1.280 -5.332 1.00 75.88 108 ASP A C 1
ATOM 826 O O . ASP A 1 108 ? 9.360 -0.926 -4.262 1.00 75.88 108 ASP A O 1
ATOM 830 N N . LEU A 1 109 ? 9.844 -2.561 -5.710 1.00 81.31 109 LEU A N 1
ATOM 831 C CA . LEU A 1 109 ? 9.196 -3.613 -4.923 1.00 81.31 109 LEU A CA 1
ATOM 832 C C . LEU A 1 109 ? 9.873 -3.847 -3.574 1.00 8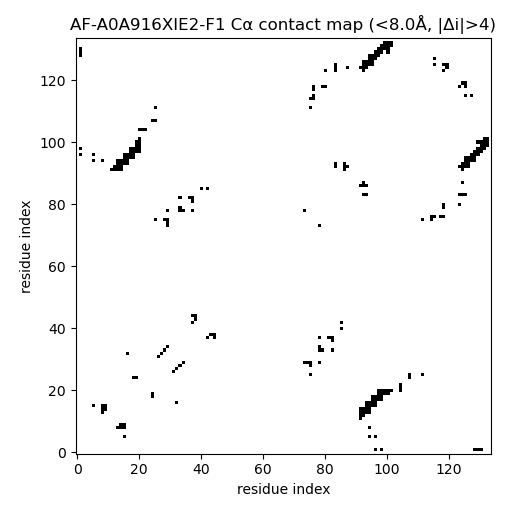1.31 109 LEU A C 1
ATOM 834 O O . LEU A 1 109 ? 9.189 -4.106 -2.586 1.00 81.31 109 LEU A O 1
ATOM 838 N N . ARG A 1 110 ? 11.200 -3.718 -3.491 1.00 83.44 110 ARG A N 1
ATOM 839 C CA . ARG A 1 110 ? 11.941 -3.804 -2.226 1.00 83.44 110 ARG A CA 1
ATOM 840 C C . ARG A 1 110 ? 11.579 -2.645 -1.302 1.00 83.44 110 ARG A C 1
ATOM 842 O O . ARG A 1 110 ? 11.408 -2.854 -0.097 1.00 83.44 110 ARG A O 1
ATOM 849 N N . GLN A 1 111 ? 11.435 -1.435 -1.843 1.00 82.75 111 GLN A N 1
ATOM 850 C CA . GLN A 1 111 ? 10.983 -0.281 -1.068 1.00 82.75 111 GLN A CA 1
ATOM 851 C C . GLN A 1 111 ? 9.554 -0.482 -0.553 1.00 82.75 111 GLN A C 1
ATOM 853 O O . GLN A 1 111 ? 9.321 -0.308 0.646 1.00 82.75 111 GLN A O 1
ATOM 858 N N . ILE A 1 112 ? 8.630 -0.914 -1.420 1.00 82.94 112 ILE A N 1
ATOM 859 C CA . ILE A 1 112 ? 7.242 -1.238 -1.055 1.00 82.94 112 ILE A CA 1
ATOM 860 C C . ILE A 1 112 ? 7.222 -2.324 0.029 1.00 82.94 112 ILE A C 1
ATOM 862 O O . ILE A 1 112 ? 6.646 -2.120 1.098 1.00 82.94 112 ILE A O 1
ATOM 866 N N . GLY A 1 113 ? 7.921 -3.439 -0.195 1.00 83.88 113 GLY A N 1
ATOM 867 C CA . GLY A 1 113 ? 7.998 -4.566 0.734 1.00 83.88 113 GLY A CA 1
ATOM 868 C C . GLY A 1 113 ? 8.535 -4.178 2.113 1.00 83.88 113 GLY A C 1
ATOM 869 O O . GLY A 1 113 ? 8.013 -4.639 3.126 1.00 83.88 113 GLY A O 1
ATOM 870 N N . THR A 1 114 ? 9.504 -3.258 2.177 1.00 85.81 114 THR A N 1
ATOM 871 C CA . THR A 1 114 ? 10.007 -2.719 3.453 1.00 85.81 114 THR A CA 1
ATOM 872 C C . THR A 1 114 ? 8.898 -2.004 4.234 1.00 85.81 114 THR A C 1
ATOM 874 O O . THR A 1 114 ? 8.773 -2.192 5.444 1.00 85.81 114 THR A O 1
ATOM 877 N N . GLN A 1 115 ? 8.039 -1.226 3.563 1.00 84.12 115 GLN A N 1
ATOM 878 C CA . GLN A 1 115 ? 6.931 -0.536 4.237 1.00 84.12 115 GLN A CA 1
ATOM 879 C C . GLN A 1 115 ? 5.854 -1.515 4.719 1.00 84.12 115 GLN A C 1
ATOM 881 O O . GLN A 1 115 ? 5.355 -1.374 5.836 1.00 84.12 115 GLN A O 1
ATOM 886 N N . PHE A 1 116 ? 5.551 -2.547 3.929 1.00 84.25 116 PHE A N 1
ATOM 887 C CA . PHE A 1 116 ? 4.650 -3.624 4.347 1.00 84.25 116 PHE A CA 1
ATOM 888 C C . PHE A 1 116 ? 5.189 -4.399 5.548 1.00 84.25 116 PHE A C 1
ATOM 890 O O . PHE A 1 116 ? 4.441 -4.670 6.484 1.00 84.25 116 PHE A O 1
ATOM 897 N N . GLN A 1 117 ? 6.493 -4.682 5.590 1.00 85.38 117 GLN A N 1
ATOM 898 C CA . GLN A 1 117 ? 7.117 -5.325 6.746 1.00 85.38 117 GLN A CA 1
ATOM 899 C C . GLN A 1 117 ? 6.918 -4.513 8.033 1.00 85.38 117 GLN A C 1
ATOM 901 O O . GLN A 1 117 ? 6.664 -5.088 9.094 1.00 85.38 117 GLN A O 1
ATOM 906 N N . HIS A 1 118 ? 7.017 -3.183 7.960 1.00 85.94 118 HIS A N 1
ATOM 907 C CA . HIS A 1 118 ? 6.712 -2.324 9.102 1.00 85.94 118 HIS A CA 1
ATOM 908 C C . HIS A 1 118 ? 5.238 -2.412 9.509 1.00 85.94 118 HIS A C 1
ATOM 910 O O . HIS A 1 118 ? 4.957 -2.559 10.695 1.00 85.94 118 HIS A O 1
ATOM 916 N N . ALA A 1 119 ? 4.311 -2.381 8.550 1.00 86.19 119 ALA A N 1
ATOM 917 C CA . ALA A 1 119 ? 2.882 -2.499 8.830 1.00 86.19 119 ALA A CA 1
ATOM 918 C C . ALA A 1 119 ? 2.518 -3.848 9.481 1.00 86.19 119 ALA A C 1
ATOM 920 O O . ALA A 1 119 ? 1.771 -3.866 10.459 1.00 86.19 119 ALA A O 1
ATOM 921 N N . PHE A 1 120 ? 3.119 -4.954 9.028 1.00 87.75 120 PHE A N 1
ATOM 922 C CA . PHE A 1 120 ? 2.952 -6.268 9.657 1.00 87.75 120 PHE A CA 1
ATOM 923 C C . PHE A 1 120 ? 3.475 -6.295 11.099 1.00 87.75 120 PHE A C 1
ATOM 925 O O . PHE A 1 120 ? 2.798 -6.800 11.987 1.00 87.75 120 PHE A O 1
ATOM 932 N N . ARG A 1 121 ? 4.652 -5.706 11.366 1.00 88.19 121 ARG A N 1
ATOM 933 C CA . ARG A 1 121 ? 5.206 -5.599 12.733 1.00 88.19 121 ARG A CA 1
ATOM 934 C C . ARG A 1 121 ? 4.327 -4.772 13.674 1.00 88.19 121 ARG A C 1
ATOM 936 O O . ARG A 1 121 ? 4.381 -4.971 14.882 1.00 88.19 121 ARG A O 1
ATOM 943 N N . GLU A 1 122 ? 3.546 -3.850 13.125 1.00 89.38 122 GLU A N 1
ATOM 944 C CA . GLU A 1 122 ? 2.589 -3.020 13.858 1.00 89.38 122 GLU A CA 1
ATOM 945 C C . GLU A 1 122 ? 1.195 -3.679 13.979 1.00 89.38 122 GLU A C 1
ATOM 947 O O . GLU A 1 122 ? 0.268 -3.021 14.443 1.00 89.38 122 GLU A O 1
ATOM 952 N N . ASN A 1 123 ? 1.035 -4.955 13.585 1.00 89.56 123 ASN A N 1
ATOM 953 C CA . ASN A 1 123 ? -0.244 -5.687 13.552 1.00 89.56 123 ASN A CA 1
ATOM 954 C C . ASN A 1 123 ? -1.356 -4.923 12.815 1.00 89.56 123 ASN A C 1
ATOM 956 O O . ASN A 1 123 ? -2.495 -4.848 13.274 1.00 89.56 123 ASN A O 1
ATOM 960 N N . ARG A 1 124 ? -1.017 -4.303 11.681 1.00 91.50 124 ARG A N 1
ATOM 961 C CA . ARG A 1 124 ? -2.003 -3.621 10.839 1.00 91.50 124 ARG A CA 1
ATOM 962 C C . ARG A 1 124 ? -2.676 -4.605 9.896 1.00 91.50 124 ARG A C 1
ATOM 964 O O . ARG A 1 124 ? -2.008 -5.464 9.327 1.00 91.50 124 ARG A O 1
ATOM 971 N N . GLU A 1 125 ? -3.965 -4.381 9.658 1.00 94.88 125 GLU A N 1
ATOM 972 C CA . GLU A 1 125 ? -4.770 -5.114 8.676 1.00 94.88 125 GLU A CA 1
ATOM 973 C C . GLU A 1 125 ? -4.386 -4.706 7.248 1.00 94.88 125 GLU A C 1
ATOM 975 O O . GLU A 1 125 ? -5.051 -3.908 6.579 1.00 94.88 125 GLU A O 1
ATOM 980 N N . VAL A 1 126 ? -3.243 -5.218 6.801 1.00 94.19 126 VAL A N 1
ATOM 981 C CA . VAL A 1 126 ? -2.734 -5.069 5.441 1.00 94.19 126 VAL A CA 1
ATOM 982 C C . VAL A 1 126 ? -2.427 -6.433 4.851 1.00 94.19 126 VAL A C 1
ATOM 984 O O . VAL A 1 126 ? -2.021 -7.353 5.553 1.00 94.19 126 VAL A O 1
ATOM 987 N N . ALA A 1 127 ? -2.573 -6.547 3.541 1.00 94.00 127 ALA A N 1
ATOM 988 C CA . ALA A 1 127 ? -2.176 -7.714 2.779 1.00 94.00 127 ALA A CA 1
ATOM 989 C C . ALA A 1 127 ? -1.477 -7.277 1.491 1.00 94.00 127 ALA A C 1
ATOM 991 O O . ALA A 1 127 ? -1.768 -6.218 0.927 1.00 94.00 127 ALA A O 1
ATOM 992 N N . PHE A 1 128 ? -0.550 -8.110 1.030 1.00 92.25 128 PHE A N 1
ATOM 993 C CA . PHE A 1 128 ? 0.199 -7.897 -0.199 1.00 92.25 128 PHE A CA 1
ATOM 994 C C . PHE A 1 128 ? 0.228 -9.189 -1.007 1.00 92.25 128 PHE A C 1
ATOM 996 O O . PHE A 1 128 ? 0.546 -10.246 -0.458 1.00 92.25 128 PHE A O 1
ATOM 1003 N N . ALA A 1 129 ? -0.055 -9.105 -2.304 1.00 92.06 129 ALA A N 1
ATOM 1004 C CA . ALA A 1 129 ? 0.106 -10.227 -3.221 1.00 92.06 129 ALA A CA 1
ATOM 1005 C C . ALA A 1 129 ? 0.774 -9.769 -4.520 1.00 92.06 129 ALA A C 1
ATOM 1007 O O . ALA A 1 129 ? 0.453 -8.712 -5.055 1.00 92.06 129 ALA A O 1
ATOM 1008 N N . GLY A 1 130 ? 1.706 -10.575 -5.023 1.00 91.44 130 GLY A N 1
ATOM 1009 C CA . GLY A 1 130 ? 2.444 -10.289 -6.248 1.00 91.44 130 GLY A CA 1
ATOM 1010 C C . GLY A 1 130 ? 2.365 -11.450 -7.231 1.00 91.44 130 GLY A C 1
ATOM 1011 O O . GLY A 1 130 ? 2.401 -12.608 -6.812 1.00 91.44 130 GLY A O 1
ATOM 1012 N N . ALA A 1 131 ? 2.299 -11.146 -8.524 1.00 90.75 131 ALA A N 1
ATOM 1013 C CA . ALA A 1 131 ? 2.450 -12.121 -9.599 1.00 90.75 131 ALA A CA 1
ATOM 1014 C C . ALA A 1 131 ? 3.615 -11.731 -10.517 1.00 90.75 131 ALA A C 1
ATOM 1016 O O . ALA A 1 131 ? 3.877 -10.55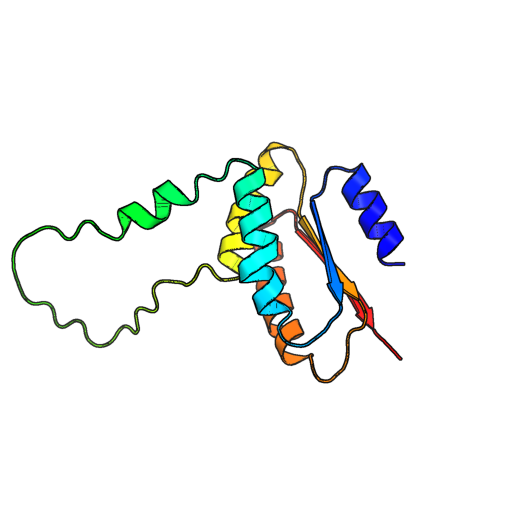4 -10.752 1.00 90.75 131 ALA A O 1
ATOM 1017 N N . TRP A 1 132 ? 4.353 -12.735 -10.986 1.00 87.19 132 TRP A N 1
ATOM 1018 C CA . TRP A 1 132 ? 5.573 -12.575 -11.782 1.00 87.19 132 TRP A CA 1
ATOM 1019 C C . TRP A 1 132 ? 5.293 -12.919 -13.252 1.00 87.19 132 TRP A C 1
ATOM 1021 O O . TRP A 1 132 ? 4.562 -13.878 -13.508 1.00 87.19 132 TRP A O 1
ATOM 1031 N N . VAL A 1 133 ? 5.887 -12.189 -14.208 1.00 81.19 133 VAL A N 1
ATOM 1032 C CA . VAL A 1 133 ? 5.817 -12.547 -15.645 1.00 81.19 133 VAL A CA 1
ATOM 1033 C C . VAL A 1 133 ? 7.021 -13.391 -16.020 1.00 81.19 133 VAL A C 1
ATOM 1035 O O . VAL A 1 133 ? 8.123 -12.868 -15.992 1.00 81.19 133 VAL A O 1
ATOM 1038 N N . TYR A 1 134 ? 6.824 -14.662 -16.368 1.00 63.69 134 TYR A N 1
ATOM 1039 C CA . TYR A 1 134 ? 7.900 -15.585 -16.767 1.00 63.69 134 TYR A CA 1
ATOM 1040 C C . TYR A 1 134 ? 8.912 -15.006 -17.768 1.00 63.69 134 TYR A C 1
ATOM 1042 O O . TYR A 1 134 ? 8.484 -14.336 -18.735 1.00 63.69 134 TYR A O 1
#

Sequence (134 aa):
MLNAAEDEARRGGWLVISEAATPGLMDRLIRDHLPWLLAARGGSAQKRQLKGFSAPAGMGGLSWETVERYPPESGLRSMINALTEVLAKHATGLLITIDEILRKLFDDLRQIGTQFQHAFRENREVAFAGAWVY

Foldseek 3Di:
DVVVVVVVQVVVVAAEAEEELDPCPQVCLLVPDLVVLCVVLVNPPVPPVVVVPDDPPDDDDDPPPDPVPPVPSCGNLNSLVSNLVSQVVVVHHYEYEYEADDPVRVVVVVVVVVSVVVCVVVVTRYYYYYYYDD

Organism: NCBI:txid1755582

Nearest PDB structures (foldseek):
  2qby-assembly1_A  TM=5.542E-01  e=4.349E-03  Saccharolobus solfataricus
  8hra-assembly1_C  TM=2.335E-01  e=1.684E-02  Escherichia coli
  5mst-assembly1_A  TM=5.155E-01  e=1.863E+00  Segniliparus rugosus ATCC BAA-974
  5mst-assembly2_B  TM=5.168E-01  e=2.743E+00  Segniliparus rugosus ATCC BAA-974
  7upv-assembly1_A  TM=4.896E-01  e=2.926E+00  Zea mays

Radius of gyration: 17.95 Å; Cα contacts (8 Å, |Δi|>4): 143; chains: 1; bounding box: 39×52×37 Å

pLDDT: mean 77.38, std 21.45, range [30.61, 97.5]

Solvent-accessible surface area (backbone atoms only — not comparable to full-atom values): 8052 Å² total; per-residue (Å²): 113,67,66,61,56,50,53,51,38,47,75,64,62,23,48,73,49,80,45,63,59,48,93,62,47,67,53,45,46,49,73,43,54,48,53,51,56,32,51,77,70,68,50,67,68,72,66,67,67,58,75,76,70,71,76,77,87,78,86,80,93,72,87,78,74,77,70,81,70,68,70,78,68,70,43,63,53,58,46,52,51,56,42,34,62,62,31,50,80,72,77,24,29,40,37,40,37,33,36,54,40,48,81,93,46,48,68,62,50,50,56,51,50,53,41,50,53,52,39,55,77,68,73,45,54,63,48,77,49,76,40,70,60,131

Secondary structure (DSSP, 8-state):
-HHHHHHHHHHTT-EEEEEE--TTHHHHIIIIIHHHHHHHTT--THHHHGGG--PPP------------------HHHHHHHHHHHHHTTT--EEEEEEEE-GGGHHHHHHHHHHHHHHHHTT-SEEEEEEE--